Protein AF-A0A174RUC2-F1 (afdb_monomer)

InterPro domains:
  IPR026989 Transposon-encoded protein TnpV [PF14198] (13-119)

Radius of gyration: 24.75 Å; Cα contacts (8 Å, |Δi|>4): 121; chains: 1; bounding box: 69×59×61 Å

Organism: NCBI:txid418240

pLDDT: mean 80.65, std 21.98, range [29.7, 96.44]

Secondary structure (DSSP, 8-state):
--SEEEETTTTEEEEEETTEEEE-----PPP----HHHHHHHHHHHHH-HHHHHHHHHTT-HHHHHHHHHHHHHHHHHHHHHHHHHHTT--HHHHHH-HHHHHHHHHHHHHHHHHHHHHHHTSGGGGS-SSSHHHHHHHHHS-----PPP--------

Sequence (158 aa):
METHIYDEKNGLSYTLHGDYYLPDLVLNEEEPIYGKYGMLRKQFLKEHRLAKYQYLLLTGKLTEHLNQIDQESREQVEMLMEQMAEKQGVTEELKVQNRTKWVRLMNNIKASAEEMVLKLLKSTLFVKLPAIRFHILTSFLVGKLVVLPPFRGAIRRF

Solvent-accessible surface area (backbone atoms only — not comparable to full-atom values): 9421 Å² total; per-residue (Å²): 132,76,61,62,51,72,42,83,92,80,73,45,41,28,40,58,56,90,97,42,76,44,72,65,83,75,74,82,50,57,80,81,76,42,52,74,57,13,51,52,38,52,51,44,26,59,77,76,34,44,70,60,39,51,52,27,54,80,68,27,44,40,38,52,51,27,34,52,51,17,52,56,48,51,54,50,29,52,54,42,30,52,56,47,29,62,77,69,67,66,45,72,67,43,37,73,77,36,49,70,60,39,54,54,52,52,51,52,37,46,52,52,24,50,52,54,51,50,56,37,60,75,39,91,64,68,86,74,62,92,81,61,64,84,61,60,61,60,49,75,77,40,99,56,90,75,80,78,78,83,84,80,79,81,84,77,86,133

Structure (mmCIF, N/CA/C/O backbone):
data_AF-A0A174RUC2-F1
#
_entry.id   AF-A0A174RUC2-F1
#
loop_
_atom_site.group_PDB
_atom_site.id
_atom_site.type_symbol
_atom_site.label_atom_id
_atom_site.label_alt_id
_atom_site.label_comp_id
_atom_site.label_asym_id
_atom_site.label_entity_id
_atom_site.label_seq_id
_atom_site.pdbx_PDB_ins_code
_atom_site.Cartn_x
_atom_site.Cartn_y
_atom_site.Cartn_z
_atom_site.occupancy
_atom_site.B_iso_or_equiv
_atom_site.auth_seq_id
_atom_site.auth_comp_id
_atom_site.auth_asym_id
_atom_site.auth_atom_id
_atom_site.pdbx_PDB_model_num
ATOM 1 N N . MET A 1 1 ? 39.454 -14.469 -23.248 1.00 74.00 1 MET A N 1
ATOM 2 C CA . MET A 1 1 ? 38.354 -13.494 -23.384 1.00 74.00 1 MET A CA 1
ATOM 3 C C . MET A 1 1 ? 38.134 -12.858 -22.030 1.00 74.00 1 MET A C 1
ATOM 5 O O . MET A 1 1 ? 38.308 -13.553 -21.034 1.00 74.00 1 MET A O 1
ATOM 9 N N . GLU A 1 2 ? 37.829 -11.565 -21.999 1.00 80.38 2 GLU A N 1
ATOM 10 C CA . GLU A 1 2 ? 37.418 -10.889 -20.766 1.00 80.38 2 GLU A CA 1
ATOM 11 C C . GLU A 1 2 ? 36.036 -11.405 -20.355 1.00 80.38 2 GLU A C 1
ATOM 13 O O . GLU A 1 2 ? 35.193 -11.679 -21.206 1.00 80.38 2 GLU A O 1
ATOM 18 N N . THR A 1 3 ? 35.815 -11.614 -19.060 1.00 90.25 3 THR A N 1
ATOM 19 C CA . THR A 1 3 ? 34.526 -12.110 -18.554 1.00 90.25 3 THR A CA 1
ATOM 20 C C . THR A 1 3 ? 33.482 -11.001 -18.445 1.00 90.25 3 THR A C 1
ATOM 22 O O . THR A 1 3 ? 32.289 -11.294 -18.459 1.00 90.25 3 THR A O 1
ATOM 25 N N . HIS A 1 4 ? 33.932 -9.745 -18.377 1.00 91.56 4 HIS A N 1
ATOM 26 C CA . HIS A 1 4 ? 33.102 -8.550 -18.312 1.00 91.56 4 HIS A CA 1
ATOM 27 C C . HIS A 1 4 ? 33.648 -7.483 -19.253 1.00 91.56 4 HIS A C 1
ATOM 29 O O . HIS A 1 4 ? 34.857 -7.263 -19.280 1.00 91.56 4 HIS A O 1
ATOM 35 N N . ILE A 1 5 ? 32.758 -6.813 -19.982 1.00 94.56 5 ILE A N 1
ATOM 36 C CA . ILE A 1 5 ? 33.096 -5.693 -20.868 1.00 94.56 5 ILE A CA 1
ATOM 37 C C . ILE A 1 5 ? 32.139 -4.522 -20.624 1.00 94.56 5 ILE A C 1
ATOM 39 O O . ILE A 1 5 ? 30.975 -4.731 -20.292 1.00 94.56 5 ILE A O 1
ATOM 43 N N . TYR A 1 6 ? 32.617 -3.292 -20.810 1.00 93.56 6 TYR A N 1
ATOM 44 C CA . TYR A 1 6 ? 31.803 -2.074 -20.754 1.00 93.56 6 TYR A CA 1
ATOM 45 C C . TYR A 1 6 ? 31.786 -1.401 -22.129 1.00 93.56 6 TYR A C 1
ATOM 47 O O . TYR A 1 6 ? 32.847 -1.171 -22.711 1.00 93.56 6 TYR A O 1
ATOM 55 N N . ASP A 1 7 ? 30.600 -1.095 -22.656 1.00 93.44 7 ASP A N 1
ATOM 56 C CA . ASP A 1 7 ? 30.439 -0.396 -23.935 1.00 93.44 7 ASP A CA 1
ATOM 57 C C . ASP A 1 7 ? 30.108 1.084 -23.699 1.00 93.44 7 ASP A C 1
ATOM 59 O O . ASP A 1 7 ? 28.989 1.456 -23.342 1.00 93.44 7 ASP A O 1
ATOM 63 N N . GLU A 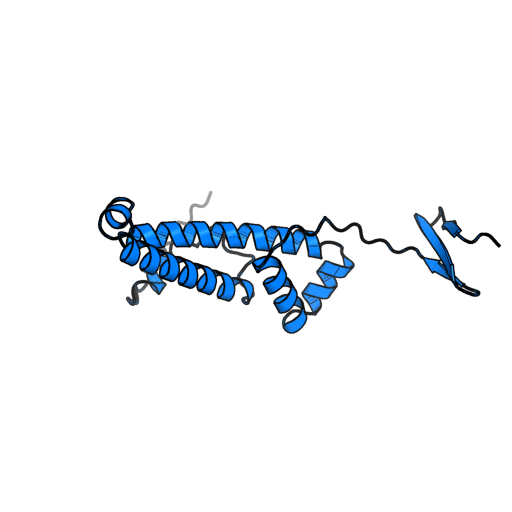1 8 ? 31.084 1.958 -23.950 1.00 93.69 8 GLU A N 1
ATOM 64 C CA . GLU A 1 8 ? 30.927 3.409 -23.807 1.00 93.69 8 GLU A CA 1
ATOM 65 C C . GLU A 1 8 ? 29.851 4.002 -24.733 1.00 93.69 8 GLU A C 1
ATOM 67 O O . GLU A 1 8 ? 29.305 5.064 -24.431 1.00 93.69 8 GLU A O 1
ATOM 72 N N . LYS A 1 9 ? 29.514 3.346 -25.856 1.00 93.69 9 LYS A N 1
ATOM 73 C CA . LYS A 1 9 ? 28.546 3.885 -26.829 1.00 93.69 9 LYS A CA 1
ATOM 74 C C . LYS A 1 9 ? 27.111 3.837 -26.321 1.00 93.69 9 LYS A C 1
ATOM 76 O O . LYS A 1 9 ? 26.308 4.681 -26.712 1.00 93.69 9 LYS A O 1
ATOM 81 N N . ASN A 1 10 ? 26.776 2.841 -25.505 1.00 91.62 10 ASN A N 1
ATOM 82 C CA . ASN A 1 10 ? 25.434 2.664 -24.946 1.00 91.62 10 ASN A CA 1
ATOM 83 C C . ASN A 1 10 ? 25.398 2.736 -23.409 1.00 91.62 10 ASN A C 1
ATOM 85 O O . ASN A 1 10 ? 24.308 2.786 -22.841 1.00 91.62 10 ASN A O 1
ATOM 89 N N . GLY A 1 11 ? 26.560 2.790 -22.750 1.00 90.25 11 GLY A N 1
ATOM 90 C CA . GLY A 1 11 ? 26.689 2.903 -21.300 1.00 90.25 11 GLY A CA 1
ATOM 91 C C . GLY A 1 11 ? 26.350 1.620 -20.540 1.00 90.25 11 GLY A C 1
ATOM 92 O O . GLY A 1 11 ? 26.041 1.693 -19.351 1.00 90.25 11 GLY A O 1
ATOM 93 N N . LEU A 1 12 ? 26.357 0.457 -21.201 1.00 92.44 12 LEU A N 1
ATOM 94 C CA . LEU A 1 12 ? 26.014 -0.828 -20.592 1.00 92.44 12 LEU A CA 1
ATOM 95 C C . LEU A 1 12 ? 27.260 -1.666 -20.302 1.00 92.44 12 LEU A C 1
ATOM 97 O O . LEU A 1 12 ? 28.216 -1.702 -21.078 1.00 92.44 12 LEU A O 1
ATOM 101 N N . SER A 1 13 ? 27.209 -2.380 -19.178 1.00 94.19 13 SER A N 1
ATOM 102 C CA . SER A 1 13 ? 28.134 -3.477 -18.890 1.00 94.19 13 SER A CA 1
ATOM 103 C C . SER A 1 13 ? 27.556 -4.782 -19.425 1.00 94.19 13 SER A C 1
ATOM 105 O O . SER A 1 13 ? 26.337 -4.917 -19.545 1.00 94.19 13 SER A O 1
ATOM 107 N N . TYR A 1 14 ? 28.423 -5.724 -19.770 1.00 95.38 14 TYR A N 1
ATOM 108 C CA . TYR A 1 14 ? 28.036 -7.041 -20.241 1.00 95.38 14 TYR A CA 1
ATOM 109 C C . TYR A 1 14 ? 28.855 -8.123 -19.555 1.00 95.38 14 TYR A C 1
ATOM 111 O O . TYR A 1 14 ? 30.075 -7.997 -19.422 1.00 9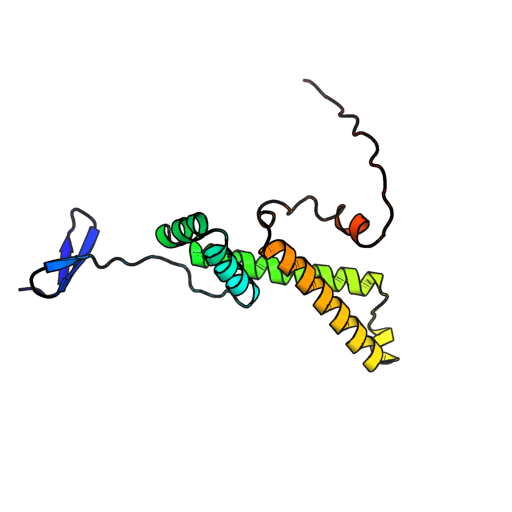5.38 14 TYR A O 1
ATOM 119 N N . THR A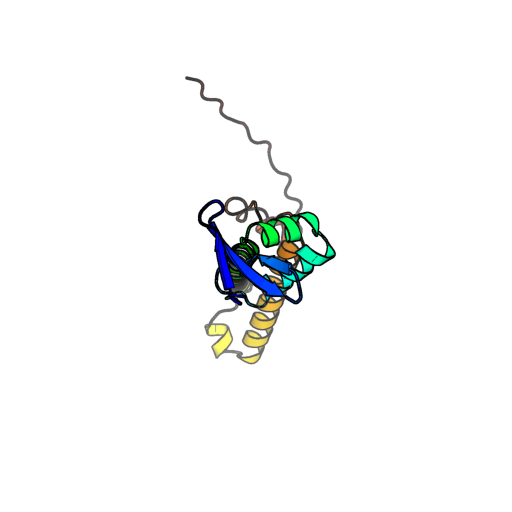 1 15 ? 28.198 -9.237 -19.250 1.00 95.94 15 THR A N 1
ATOM 120 C CA . THR A 1 15 ? 28.816 -10.449 -18.712 1.00 95.94 15 THR A CA 1
ATOM 121 C C . THR A 1 15 ? 28.800 -11.563 -19.757 1.00 95.94 15 THR A C 1
ATOM 123 O O . THR A 1 15 ? 27.794 -11.787 -20.438 1.00 95.94 15 THR A O 1
ATOM 126 N N . LEU A 1 16 ? 29.923 -12.269 -19.905 1.00 95.94 16 LEU A N 1
ATOM 127 C CA . LEU A 1 16 ? 30.036 -13.406 -20.818 1.00 95.94 16 LEU A CA 1
ATOM 128 C C . LEU A 1 16 ? 29.285 -14.628 -20.261 1.00 95.94 16 LEU A C 1
ATOM 130 O O . LEU A 1 16 ? 29.626 -15.157 -19.203 1.00 95.94 16 LEU A O 1
ATOM 134 N N . HIS A 1 17 ? 28.302 -15.116 -21.016 1.00 93.38 17 HIS A N 1
ATOM 135 C CA . HIS A 1 17 ? 27.546 -16.333 -20.735 1.00 93.38 17 HIS A CA 1
ATOM 136 C C . HIS A 1 17 ? 27.634 -17.298 -21.926 1.00 93.38 17 HIS A C 1
ATOM 138 O O . HIS A 1 17 ? 26.948 -17.138 -22.937 1.00 93.38 17 HIS A O 1
ATOM 144 N N . GLY A 1 18 ? 28.480 -18.326 -21.798 1.00 92.94 18 GLY A N 1
ATOM 145 C CA . GLY A 1 18 ? 28.794 -19.234 -22.905 1.00 92.94 18 GLY A CA 1
ATOM 146 C C . GLY A 1 18 ? 29.542 -18.486 -24.007 1.00 92.94 18 GLY A C 1
ATOM 147 O O . GLY A 1 18 ? 30.595 -17.910 -23.746 1.00 92.94 18 GLY A O 1
ATOM 148 N N . ASP A 1 19 ? 28.959 -18.449 -25.203 1.00 94.00 19 ASP A N 1
ATOM 149 C CA . ASP A 1 19 ? 29.556 -17.804 -26.381 1.00 94.00 19 ASP A CA 1
ATOM 150 C C . ASP A 1 19 ? 29.013 -16.381 -26.630 1.00 94.00 19 ASP A C 1
ATOM 152 O O . ASP A 1 19 ? 29.332 -15.758 -27.644 1.00 94.00 19 ASP A O 1
ATOM 156 N N . TYR A 1 20 ? 28.180 -15.856 -25.722 1.00 94.44 20 TYR A N 1
ATOM 157 C CA . TYR A 1 20 ? 27.473 -14.586 -25.897 1.00 94.44 20 TYR A CA 1
ATOM 158 C C . TYR A 1 20 ? 27.646 -13.652 -24.699 1.00 94.44 20 TYR A C 1
ATOM 160 O O . TYR A 1 20 ? 27.629 -14.080 -23.547 1.00 94.44 20 TYR A O 1
ATOM 168 N N . TYR A 1 21 ? 27.742 -12.353 -24.976 1.00 94.81 21 TYR A N 1
ATOM 169 C CA . TYR A 1 21 ? 27.677 -11.305 -23.960 1.00 94.81 21 TYR A CA 1
ATOM 170 C C . TYR A 1 21 ? 26.221 -10.912 -23.701 1.00 94.81 21 TYR A C 1
ATOM 172 O O . TYR A 1 21 ? 25.503 -10.545 -24.634 1.00 94.81 21 TYR A O 1
ATOM 180 N N . LEU A 1 22 ? 25.792 -10.965 -22.440 1.00 93.88 22 LEU A N 1
ATOM 181 C CA . LEU A 1 22 ? 24.481 -10.478 -22.009 1.00 93.88 22 LEU A CA 1
ATOM 182 C C . LEU A 1 22 ? 24.638 -9.149 -21.263 1.00 93.88 22 LEU A C 1
ATOM 184 O O . LEU A 1 22 ? 25.558 -9.038 -20.456 1.00 93.88 22 LEU A O 1
ATOM 188 N N . PRO A 1 23 ? 23.776 -8.149 -21.521 1.00 93.69 23 PRO A N 1
ATOM 189 C CA . PRO A 1 23 ? 23.842 -6.872 -20.826 1.00 93.69 23 PRO A CA 1
ATOM 190 C C . PRO A 1 23 ? 23.451 -7.029 -19.355 1.00 93.69 23 PRO A C 1
ATOM 192 O O . PRO A 1 23 ? 22.439 -7.657 -19.029 1.00 93.69 23 PRO A O 1
ATOM 195 N N . ASP A 1 24 ? 24.212 -6.383 -18.483 1.00 90.50 24 ASP A N 1
ATOM 196 C CA . ASP A 1 24 ? 23.966 -6.309 -17.049 1.00 90.50 24 ASP A CA 1
ATOM 197 C C . ASP A 1 24 ? 22.873 -5.264 -16.782 1.00 90.50 24 ASP A C 1
ATOM 199 O O . ASP A 1 24 ? 23.126 -4.099 -16.468 1.00 90.50 24 ASP A O 1
ATOM 203 N N . LEU A 1 25 ? 21.619 -5.672 -16.978 1.00 85.44 25 LEU A N 1
ATOM 204 C CA . LEU A 1 25 ? 20.459 -4.811 -16.763 1.00 85.44 25 LEU A CA 1
ATOM 205 C C . LEU A 1 25 ? 20.164 -4.688 -15.264 1.00 85.44 25 LEU A C 1
ATOM 207 O O . LEU A 1 25 ? 19.657 -5.621 -14.641 1.00 85.44 25 LEU A O 1
ATOM 211 N N . VAL A 1 26 ? 20.432 -3.511 -14.701 1.00 79.19 26 VAL A N 1
ATOM 212 C CA . VAL A 1 26 ? 20.076 -3.166 -13.320 1.00 79.19 26 VAL A CA 1
ATOM 213 C C . VAL A 1 26 ? 18.954 -2.134 -13.337 1.00 79.19 26 VAL A C 1
ATOM 215 O O . VAL A 1 26 ? 19.064 -1.084 -13.969 1.00 79.19 26 VAL A O 1
ATOM 218 N N . LEU A 1 27 ? 17.857 -2.435 -12.643 1.00 76.88 27 LEU A N 1
ATOM 219 C CA . LEU A 1 27 ? 16.813 -1.452 -12.374 1.00 76.88 27 LEU A CA 1
ATOM 220 C C . LEU A 1 27 ? 17.212 -0.656 -11.132 1.00 76.88 27 LEU A C 1
ATOM 222 O O . LEU A 1 27 ? 17.393 -1.229 -10.060 1.00 76.88 27 LEU A O 1
ATOM 226 N N . ASN A 1 28 ? 17.320 0.664 -11.275 1.00 76.75 28 ASN A N 1
ATOM 227 C CA . ASN A 1 28 ? 17.476 1.573 -10.143 1.00 76.75 28 ASN A CA 1
ATOM 228 C C . ASN A 1 28 ? 16.117 1.724 -9.443 1.00 76.75 28 ASN A C 1
ATOM 230 O O . ASN A 1 28 ? 15.400 2.694 -9.682 1.00 76.75 28 ASN A O 1
ATOM 234 N N . GLU A 1 29 ? 15.731 0.729 -8.645 1.00 80.56 29 GLU A N 1
ATOM 235 C CA . GLU A 1 29 ? 14.551 0.814 -7.783 1.00 80.56 29 GLU A CA 1
ATOM 236 C C . GLU A 1 29 ? 14.928 1.336 -6.393 1.00 80.56 29 GLU A C 1
ATOM 238 O O . GLU A 1 29 ? 16.028 1.097 -5.895 1.00 80.56 29 GLU A O 1
ATOM 243 N N . GLU A 1 30 ? 13.991 2.030 -5.748 1.00 86.50 30 GLU A N 1
ATOM 244 C CA . GLU A 1 30 ? 14.098 2.345 -4.323 1.00 86.50 30 GLU A CA 1
ATOM 245 C C . GLU A 1 30 ? 14.111 1.078 -3.458 1.00 86.50 30 GLU A C 1
ATOM 247 O O . GLU A 1 30 ? 13.660 0.008 -3.875 1.00 86.50 30 GLU A O 1
ATOM 252 N N . GLU A 1 31 ? 14.560 1.208 -2.209 1.00 89.44 31 GLU A N 1
ATOM 253 C CA . GLU A 1 31 ? 14.464 0.112 -1.250 1.00 89.44 31 GLU A CA 1
ATOM 254 C C . GLU A 1 31 ? 12.995 -0.200 -0.894 1.00 89.44 31 GLU A C 1
ATOM 256 O O . GLU A 1 31 ? 12.186 0.706 -0.650 1.00 89.44 31 GLU A O 1
ATOM 261 N N . PRO A 1 32 ? 12.612 -1.488 -0.840 1.00 92.25 32 PRO A N 1
ATOM 262 C CA . PRO A 1 32 ? 11.259 -1.894 -0.491 1.00 92.25 32 PRO A CA 1
ATOM 263 C C . PRO A 1 32 ? 11.025 -1.782 1.020 1.00 92.25 32 PRO A C 1
ATOM 265 O O . PRO A 1 32 ? 11.310 -2.707 1.778 1.00 92.25 32 PRO A O 1
ATOM 268 N N . ILE A 1 33 ? 10.447 -0.659 1.444 1.00 96.06 33 ILE A N 1
ATOM 269 C CA . ILE A 1 33 ? 10.046 -0.380 2.837 1.00 96.06 33 ILE A CA 1
ATOM 270 C C . ILE A 1 33 ? 8.549 -0.624 3.093 1.00 96.06 33 ILE A C 1
ATOM 272 O O . ILE A 1 33 ? 8.096 -0.566 4.236 1.00 96.06 33 ILE A O 1
ATOM 276 N N . TYR A 1 34 ? 7.767 -0.910 2.049 1.00 96.00 34 TYR A N 1
ATOM 277 C CA . TYR A 1 34 ? 6.328 -1.140 2.151 1.00 96.00 34 TYR A CA 1
ATOM 278 C C . TYR A 1 34 ? 5.954 -2.400 2.952 1.00 96.00 34 TYR A C 1
ATOM 280 O O . TYR A 1 34 ? 6.506 -3.482 2.758 1.00 96.00 34 TYR A O 1
ATOM 288 N N . GLY A 1 35 ? 4.939 -2.278 3.813 1.00 96.06 35 GLY A N 1
ATOM 289 C CA . GLY A 1 35 ? 4.397 -3.373 4.614 1.00 96.06 35 GLY A CA 1
ATOM 290 C C . GLY A 1 35 ? 3.149 -4.041 4.022 1.00 96.06 35 GLY A C 1
ATOM 291 O O . GLY A 1 35 ? 3.053 -4.363 2.833 1.00 96.06 35 GLY A O 1
ATOM 292 N N . LYS A 1 36 ? 2.169 -4.299 4.901 1.00 95.44 36 LYS A N 1
ATOM 293 C CA . LYS A 1 36 ? 0.917 -5.021 4.604 1.00 95.44 36 LYS A CA 1
ATOM 294 C C . LYS A 1 36 ? 0.156 -4.419 3.418 1.00 95.44 36 LYS A C 1
ATOM 296 O O . LYS A 1 36 ? -0.301 -5.166 2.552 1.00 95.44 36 LYS A O 1
ATOM 301 N N . TYR A 1 37 ? -0.016 -3.100 3.375 1.00 95.75 37 TYR A N 1
ATOM 302 C CA . TYR A 1 37 ? -0.855 -2.442 2.371 1.00 95.75 37 TYR A CA 1
ATOM 303 C C . TYR A 1 37 ? -0.159 -2.363 1.013 1.00 95.75 37 TYR A C 1
ATOM 305 O O . TYR A 1 37 ? -0.806 -2.589 -0.013 1.00 95.75 37 TYR A O 1
ATOM 313 N N . GLY A 1 38 ? 1.159 -2.157 0.997 1.00 95.81 38 GLY A N 1
ATOM 314 C CA . GLY A 1 38 ? 1.958 -2.261 -0.222 1.00 95.81 38 GLY A CA 1
ATOM 315 C C . GLY A 1 38 ? 1.919 -3.667 -0.817 1.00 95.81 38 GLY A C 1
ATOM 316 O O . GLY A 1 38 ? 1.658 -3.821 -2.010 1.00 95.81 38 GLY A O 1
ATOM 317 N N . MET A 1 39 ? 2.056 -4.716 0.002 1.00 96.44 39 MET A N 1
ATOM 318 C CA . MET A 1 39 ? 1.924 -6.101 -0.476 1.00 96.44 39 MET A CA 1
ATOM 319 C C . MET A 1 39 ? 0.546 -6.376 -1.090 1.00 96.44 39 MET A C 1
ATOM 321 O O . MET A 1 39 ? 0.455 -6.920 -2.194 1.00 96.44 39 MET A O 1
ATOM 325 N N . LEU A 1 40 ? -0.527 -5.940 -0.426 1.00 95.19 40 LEU A N 1
ATOM 326 C CA . LEU A 1 40 ? -1.892 -6.071 -0.942 1.00 95.19 40 LEU A CA 1
ATOM 327 C C . LEU A 1 40 ? -2.077 -5.321 -2.265 1.00 95.19 40 LEU A C 1
ATOM 329 O O . LEU A 1 40 ? -2.704 -5.838 -3.194 1.00 95.19 40 LEU A O 1
ATOM 333 N N . ARG A 1 41 ? -1.507 -4.116 -2.386 1.00 95.19 41 ARG A N 1
ATOM 334 C CA . ARG A 1 41 ? -1.551 -3.352 -3.633 1.00 95.19 41 ARG A CA 1
ATOM 335 C C . ARG A 1 41 ? -0.782 -4.050 -4.746 1.00 95.19 41 ARG A C 1
ATOM 337 O O . ARG A 1 41 ? -1.283 -4.120 -5.866 1.00 95.19 41 ARG A O 1
ATOM 344 N N . LYS A 1 42 ? 0.403 -4.584 -4.451 1.00 95.88 42 LYS A N 1
ATOM 345 C CA . LYS A 1 42 ? 1.223 -5.342 -5.403 1.00 95.88 42 LYS A CA 1
ATOM 346 C C . LYS A 1 42 ? 0.463 -6.553 -5.936 1.00 95.88 42 LYS A C 1
ATOM 348 O O . LYS A 1 42 ? 0.424 -6.749 -7.149 1.00 95.88 42 LYS A O 1
ATOM 353 N N . GLN A 1 43 ? -0.173 -7.322 -5.052 1.00 96.25 43 GLN A N 1
ATOM 354 C CA . GLN A 1 43 ? -0.999 -8.469 -5.434 1.00 96.25 43 GLN A CA 1
ATOM 355 C C . GLN A 1 43 ? -2.163 -8.039 -6.333 1.00 96.25 43 GLN A C 1
ATOM 357 O O . GLN A 1 43 ? -2.320 -8.569 -7.430 1.00 96.25 43 GLN A O 1
ATOM 362 N N . PHE A 1 44 ? -2.907 -7.007 -5.931 1.00 94.94 44 PHE A N 1
ATOM 363 C CA . PHE A 1 44 ? -4.002 -6.471 -6.738 1.00 94.94 44 PHE A CA 1
ATOM 364 C C . PHE A 1 44 ? -3.539 -6.011 -8.129 1.00 94.94 44 PHE A C 1
ATOM 366 O O . PHE A 1 44 ? -4.212 -6.262 -9.130 1.00 94.94 44 PHE A O 1
ATOM 373 N N . LEU A 1 45 ? -2.384 -5.341 -8.214 1.00 95.31 45 LEU A N 1
ATOM 374 C CA . LEU A 1 45 ? -1.819 -4.905 -9.488 1.00 95.31 45 LEU A CA 1
ATOM 375 C C . LEU A 1 45 ? -1.484 -6.098 -10.393 1.00 95.31 45 LEU A C 1
ATOM 377 O O . LEU A 1 45 ? -1.788 -6.041 -11.580 1.00 95.31 45 LEU A O 1
ATOM 381 N N . LYS A 1 46 ? -0.925 -7.181 -9.845 1.00 95.38 46 LYS A N 1
ATOM 382 C CA . LYS A 1 46 ? -0.630 -8.405 -10.606 1.00 95.38 46 LYS A CA 1
ATOM 383 C C . LYS A 1 46 ? -1.892 -9.104 -11.109 1.00 95.38 46 LYS A C 1
ATOM 385 O O . LYS A 1 46 ? -1.952 -9.464 -12.278 1.00 95.38 46 LYS A O 1
ATOM 390 N N . GLU A 1 47 ? -2.885 -9.277 -10.242 1.00 95.69 47 GLU A N 1
ATOM 391 C CA . GLU A 1 47 ? -4.086 -10.070 -10.540 1.00 95.69 47 GLU A CA 1
ATOM 392 C C . GLU A 1 47 ? -5.091 -9.318 -11.418 1.00 95.69 47 GLU A C 1
ATOM 394 O O . GLU A 1 47 ? -5.732 -9.911 -12.282 1.00 95.69 47 GLU A O 1
ATOM 399 N N . HIS A 1 48 ? -5.231 -8.005 -11.221 1.00 94.06 48 HIS A N 1
ATOM 400 C CA . HIS A 1 48 ? -6.324 -7.236 -11.823 1.00 94.06 48 HIS A CA 1
ATOM 401 C C . HIS A 1 48 ? -5.869 -6.084 -12.721 1.00 94.06 48 HIS A C 1
ATOM 403 O O . HIS A 1 48 ? -6.679 -5.543 -13.476 1.00 94.06 48 HIS A O 1
ATOM 409 N N . ARG A 1 49 ? -4.603 -5.651 -12.641 1.00 92.81 49 ARG A N 1
ATOM 410 C CA . ARG A 1 49 ? -4.081 -4.482 -13.376 1.00 92.81 49 ARG A CA 1
ATOM 411 C C . ARG A 1 49 ? -2.691 -4.747 -13.963 1.00 92.81 49 ARG A C 1
ATOM 413 O O . ARG A 1 49 ? -1.809 -3.891 -13.871 1.00 92.81 49 ARG A O 1
ATOM 420 N N . LEU A 1 50 ? -2.519 -5.910 -14.598 1.00 95.56 50 LEU A N 1
ATOM 421 C CA . LEU A 1 50 ? -1.222 -6.411 -15.065 1.00 95.56 50 LEU A CA 1
ATOM 422 C C . LEU A 1 50 ? -0.451 -5.403 -15.932 1.00 95.56 50 LEU A C 1
ATOM 424 O O . LEU A 1 50 ? 0.738 -5.201 -15.711 1.00 95.56 50 LEU A O 1
ATOM 428 N N . ALA A 1 51 ? -1.127 -4.697 -16.844 1.00 95.75 51 ALA A N 1
ATOM 429 C CA . ALA A 1 51 ? -0.487 -3.674 -17.676 1.00 95.75 51 ALA A CA 1
ATOM 430 C C . ALA A 1 51 ? 0.143 -2.539 -16.843 1.00 95.75 51 ALA A C 1
ATOM 432 O O . ALA A 1 51 ? 1.260 -2.104 -17.114 1.00 95.75 51 ALA A O 1
ATOM 433 N N . LYS A 1 52 ? -0.536 -2.088 -15.778 1.00 95.00 52 LYS A N 1
ATOM 434 C CA . LYS A 1 52 ? 0.005 -1.069 -14.865 1.00 95.00 52 LYS A CA 1
ATOM 435 C C . LYS A 1 52 ? 1.161 -1.623 -14.032 1.00 95.00 52 LYS A C 1
ATOM 437 O O . LYS A 1 52 ? 2.128 -0.905 -13.805 1.00 95.00 52 LYS A O 1
ATOM 442 N N . TYR A 1 53 ? 1.063 -2.877 -13.587 1.00 96.06 53 TYR A N 1
ATOM 443 C CA . TYR A 1 53 ? 2.154 -3.555 -12.884 1.00 96.06 53 TYR A CA 1
ATOM 444 C C . TYR A 1 53 ? 3.420 -3.616 -13.748 1.00 96.06 53 TYR A C 1
ATOM 446 O O . TYR A 1 53 ? 4.481 -3.192 -13.303 1.00 96.06 53 TYR A O 1
ATOM 454 N N . GLN A 1 54 ? 3.291 -4.085 -14.993 1.00 95.81 54 GLN A N 1
ATOM 455 C CA . GLN A 1 54 ? 4.403 -4.195 -15.939 1.00 95.81 54 GLN A CA 1
ATOM 456 C C . GLN A 1 54 ? 5.014 -2.832 -16.256 1.00 95.81 54 GLN A C 1
ATOM 458 O O . GLN A 1 54 ? 6.229 -2.698 -16.225 1.00 95.81 54 GLN A O 1
ATOM 463 N N . TYR A 1 55 ? 4.186 -1.811 -16.487 1.00 95.50 55 TYR A N 1
ATOM 464 C CA . TYR A 1 55 ? 4.670 -0.449 -16.694 1.00 95.50 55 TYR A CA 1
ATOM 465 C C . TYR A 1 55 ? 5.512 0.051 -15.511 1.00 95.50 55 TYR A C 1
ATOM 467 O O . TYR A 1 55 ? 6.614 0.555 -15.708 1.00 95.50 55 TYR A O 1
ATOM 475 N N . LEU A 1 56 ? 5.024 -0.109 -14.276 1.00 94.75 56 LEU A N 1
ATOM 476 C CA . LEU A 1 56 ? 5.752 0.331 -13.082 1.00 94.75 56 LEU A CA 1
ATOM 477 C C . LEU A 1 56 ? 7.057 -0.448 -12.879 1.00 94.75 56 LEU A C 1
ATOM 479 O O . LEU A 1 56 ? 8.060 0.149 -12.508 1.00 94.75 56 LEU A O 1
ATOM 483 N N . LEU A 1 57 ? 7.044 -1.755 -13.148 1.00 93.06 57 LEU A N 1
ATOM 484 C CA . LEU A 1 57 ? 8.224 -2.613 -13.048 1.00 93.06 57 LEU A CA 1
ATOM 485 C C . LEU A 1 57 ? 9.293 -2.215 -14.076 1.00 93.06 57 LEU A C 1
ATOM 487 O O . LEU A 1 57 ? 10.441 -1.991 -13.723 1.00 93.06 57 LEU A O 1
ATOM 491 N N . LEU A 1 58 ? 8.906 -2.064 -15.344 1.00 91.25 58 LEU A N 1
ATOM 492 C CA . LEU A 1 58 ? 9.834 -1.715 -16.426 1.00 91.25 58 LEU A CA 1
ATOM 493 C C . LEU A 1 58 ? 10.386 -0.291 -16.306 1.00 91.25 58 LEU A C 1
ATOM 495 O O . LEU A 1 58 ? 11.446 0.001 -16.843 1.00 91.25 58 LEU A O 1
ATOM 499 N N . THR A 1 59 ? 9.670 0.597 -15.613 1.00 91.44 59 THR A N 1
ATOM 500 C CA . THR A 1 59 ? 10.129 1.968 -15.346 1.00 91.44 59 THR A CA 1
ATOM 501 C C . THR A 1 59 ? 10.904 2.104 -14.035 1.00 91.44 59 THR A C 1
ATOM 503 O O . THR A 1 59 ? 11.313 3.215 -13.713 1.00 91.44 59 THR A O 1
ATOM 506 N N . GLY A 1 60 ? 11.086 1.020 -13.268 1.00 91.44 60 GLY A N 1
ATOM 507 C CA . GLY A 1 60 ? 11.747 1.045 -11.955 1.00 91.44 60 GLY A CA 1
ATOM 508 C C . GLY A 1 60 ? 10.966 1.787 -10.858 1.00 91.44 60 GLY A C 1
ATOM 509 O O . GLY A 1 60 ? 11.489 2.037 -9.779 1.00 91.44 60 GLY A O 1
ATOM 510 N N . LYS A 1 61 ? 9.697 2.141 -11.105 1.00 94.06 61 LYS A N 1
ATOM 511 C CA . LYS A 1 61 ? 8.845 2.935 -10.193 1.00 94.06 61 LYS A CA 1
ATOM 512 C C . LYS A 1 61 ? 7.908 2.092 -9.337 1.00 94.06 61 LYS A C 1
ATOM 514 O O . LYS A 1 61 ? 7.050 2.621 -8.628 1.00 94.06 61 LYS A O 1
ATOM 519 N N . LEU A 1 62 ? 7.989 0.767 -9.446 1.00 94.88 62 LEU A N 1
ATOM 520 C CA . LEU A 1 62 ? 7.102 -0.123 -8.707 1.00 94.88 62 LEU A CA 1
ATOM 521 C C . LEU A 1 62 ? 7.313 0.022 -7.203 1.00 94.88 62 LEU A C 1
ATOM 523 O O . LEU A 1 62 ? 6.333 0.154 -6.474 1.00 94.88 62 LEU A O 1
ATOM 527 N N . THR A 1 63 ? 8.562 0.007 -6.748 1.00 95.69 63 THR A N 1
ATOM 528 C CA . THR A 1 63 ? 8.864 0.032 -5.317 1.00 95.69 63 THR A CA 1
ATOM 529 C C . THR A 1 63 ? 8.499 1.373 -4.676 1.00 95.69 63 THR A C 1
ATOM 531 O O . THR A 1 63 ? 7.748 1.365 -3.701 1.00 95.69 63 THR A O 1
ATOM 534 N N . GLU A 1 64 ? 8.861 2.498 -5.301 1.00 95.38 64 GLU A N 1
ATOM 535 C CA . GLU A 1 64 ? 8.413 3.853 -4.921 1.00 95.38 64 GLU A CA 1
ATOM 536 C C . GLU A 1 64 ? 6.880 3.922 -4.786 1.00 95.38 64 GLU A C 1
ATOM 538 O O . GLU A 1 64 ? 6.338 4.326 -3.754 1.00 95.38 64 GLU A O 1
ATOM 543 N N . HIS A 1 65 ? 6.152 3.428 -5.798 1.00 93.94 65 HIS A N 1
ATOM 544 C CA . HIS A 1 65 ? 4.692 3.409 -5.768 1.00 93.94 65 HIS A CA 1
ATOM 545 C C . HIS A 1 65 ? 4.151 2.617 -4.574 1.00 93.94 65 HIS A C 1
ATOM 547 O O . HIS A 1 65 ? 3.218 3.059 -3.911 1.00 93.94 65 HIS A O 1
ATOM 553 N N . LEU A 1 66 ? 4.692 1.431 -4.30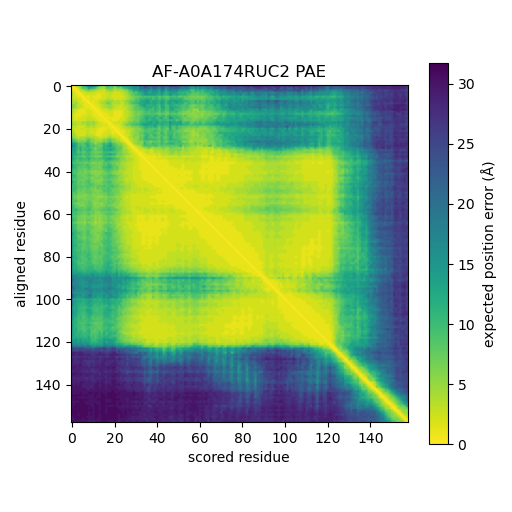2 1.00 95.94 66 LEU A N 1
ATOM 554 C CA . LEU A 1 66 ? 4.212 0.590 -3.207 1.00 95.94 66 LEU A CA 1
ATOM 555 C C . LEU A 1 66 ? 4.542 1.189 -1.833 1.00 95.94 66 LEU A C 1
ATOM 557 O O . LEU A 1 66 ? 3.692 1.106 -0.945 1.00 95.94 66 LEU A O 1
ATOM 561 N N . ASN A 1 67 ? 5.710 1.821 -1.684 1.00 96.06 67 ASN A N 1
ATOM 562 C CA . ASN A 1 67 ? 6.115 2.562 -0.485 1.00 96.06 67 ASN A CA 1
ATOM 563 C C . ASN A 1 67 ? 5.117 3.685 -0.178 1.00 96.06 67 ASN A C 1
ATOM 565 O O . ASN A 1 67 ? 4.570 3.749 0.925 1.00 96.06 67 ASN A O 1
ATOM 569 N N . GLN A 1 68 ? 4.804 4.508 -1.182 1.00 94.31 68 GLN A N 1
ATOM 570 C CA . GLN A 1 68 ? 3.840 5.598 -1.051 1.00 94.31 68 GLN A CA 1
ATOM 571 C C . GLN A 1 68 ? 2.444 5.088 -0.669 1.00 94.31 68 GLN A C 1
ATOM 573 O O . GLN A 1 68 ? 1.831 5.581 0.276 1.00 94.31 68 GLN A O 1
ATOM 578 N N . ILE A 1 69 ? 1.938 4.073 -1.378 1.00 93.25 69 ILE A N 1
ATOM 579 C CA . ILE A 1 69 ? 0.605 3.511 -1.118 1.00 93.25 69 ILE A CA 1
ATOM 580 C C . ILE A 1 69 ? 0.509 2.942 0.303 1.00 93.25 69 ILE A C 1
ATOM 582 O O . ILE A 1 69 ? -0.535 3.079 0.948 1.00 93.25 69 ILE A O 1
ATOM 586 N N . ASP A 1 70 ? 1.561 2.276 0.782 1.00 95.62 70 ASP A N 1
ATOM 587 C CA . ASP A 1 70 ? 1.585 1.713 2.130 1.00 95.62 70 ASP A CA 1
ATOM 588 C C . ASP A 1 70 ? 1.543 2.811 3.193 1.00 95.62 70 ASP A C 1
ATOM 590 O O . ASP A 1 70 ? 0.697 2.748 4.088 1.00 95.62 70 ASP A O 1
ATOM 594 N N . GLN A 1 71 ? 2.367 3.852 3.037 1.00 94.88 71 GLN A N 1
ATOM 595 C CA . GLN A 1 71 ? 2.375 5.015 3.923 1.00 94.88 71 GLN A CA 1
ATOM 596 C C . GLN A 1 71 ? 0.999 5.684 3.990 1.00 94.88 71 GLN A C 1
ATOM 598 O O . GLN A 1 71 ? 0.413 5.772 5.069 1.00 94.88 71 GLN A O 1
ATOM 603 N N . GLU A 1 72 ? 0.442 6.059 2.837 1.00 92.00 72 GLU A N 1
ATOM 604 C CA . GLU A 1 72 ? -0.866 6.717 2.754 1.00 92.00 72 GLU A CA 1
ATOM 605 C C . GLU A 1 72 ? -1.980 5.842 3.350 1.00 92.00 72 GLU A C 1
ATOM 607 O O . GLU A 1 72 ? -2.923 6.341 3.961 1.00 92.00 72 GLU A O 1
ATOM 612 N N . SER A 1 73 ? -1.889 4.519 3.199 1.00 91.75 73 SER A N 1
ATOM 613 C CA . SER A 1 73 ? -2.876 3.594 3.765 1.00 91.75 73 SER A CA 1
ATOM 614 C C . SER A 1 73 ? -2.807 3.532 5.288 1.00 91.75 73 SER A C 1
ATOM 616 O O . SER A 1 73 ? -3.856 3.477 5.930 1.00 91.75 73 SER A O 1
ATOM 618 N N . ARG A 1 74 ? -1.604 3.551 5.876 1.00 94.75 74 ARG A N 1
ATOM 619 C CA . ARG A 1 74 ? -1.428 3.569 7.338 1.00 94.75 74 ARG A CA 1
ATOM 620 C C . ARG A 1 74 ? -2.001 4.844 7.941 1.00 94.75 74 ARG A C 1
ATOM 622 O O . ARG A 1 74 ? -2.846 4.750 8.826 1.00 94.75 74 ARG A O 1
ATOM 629 N N . GLU A 1 75 ? -1.642 5.994 7.379 1.00 93.12 75 GLU A N 1
ATOM 630 C CA . GLU A 1 75 ? -2.160 7.301 7.805 1.00 93.12 75 GLU A CA 1
ATOM 631 C C . GLU A 1 75 ? -3.689 7.356 7.706 1.00 93.12 75 GLU A C 1
ATOM 633 O O . GLU A 1 75 ? -4.377 7.839 8.603 1.00 93.12 75 GLU A O 1
ATOM 638 N N . GLN A 1 76 ? -4.263 6.805 6.633 1.00 89.44 76 GLN A N 1
ATOM 639 C CA . GLN A 1 76 ? -5.715 6.742 6.484 1.00 89.44 76 GLN A CA 1
ATOM 640 C C . GLN A 1 76 ? -6.388 5.848 7.522 1.00 89.44 76 GLN A C 1
ATOM 642 O O . GLN A 1 76 ? -7.485 6.185 7.967 1.00 89.44 76 GLN A O 1
ATOM 647 N N . VAL A 1 77 ? -5.782 4.716 7.886 1.00 92.06 77 VAL A N 1
ATOM 648 C CA . VAL A 1 77 ? -6.316 3.861 8.952 1.00 92.06 77 VAL A CA 1
ATOM 649 C C . VAL A 1 77 ? -6.260 4.586 10.290 1.00 92.06 77 VAL A C 1
ATOM 651 O O . VAL A 1 77 ? -7.265 4.583 10.994 1.00 92.06 77 VAL A O 1
ATOM 654 N N . GLU A 1 78 ? -5.150 5.244 10.615 1.00 93.12 78 GLU A N 1
ATOM 655 C CA . GLU A 1 78 ? -4.994 6.013 11.856 1.00 93.12 78 GLU A CA 1
ATOM 656 C C . GLU A 1 78 ? -6.044 7.127 11.959 1.00 93.12 78 GLU A C 1
ATOM 658 O O . GLU A 1 78 ? -6.821 7.148 12.915 1.00 93.12 78 GLU A O 1
ATOM 663 N N . MET A 1 79 ? -6.185 7.952 10.917 1.00 91.31 79 MET A N 1
ATOM 664 C CA . MET A 1 79 ? -7.211 9.002 10.874 1.00 91.31 79 MET A CA 1
ATOM 665 C C . MET A 1 79 ? -8.636 8.447 11.010 1.00 91.31 79 MET A C 1
ATOM 667 O O . MET A 1 79 ? -9.476 9.028 11.697 1.00 91.31 79 MET A O 1
ATOM 671 N N . LEU A 1 80 ? -8.948 7.327 10.346 1.00 89.94 80 LEU A N 1
ATOM 672 C CA . LEU A 1 80 ? -10.265 6.693 10.464 1.00 89.94 80 LEU A CA 1
ATOM 673 C C . LEU A 1 80 ? -10.502 6.161 11.878 1.00 89.94 80 LEU A C 1
ATOM 675 O O . LEU A 1 80 ? -11.608 6.301 12.401 1.00 89.94 80 LEU A O 1
ATOM 679 N N . MET A 1 81 ? -9.484 5.569 12.502 1.00 93.25 81 MET A N 1
ATOM 680 C CA . MET A 1 81 ? -9.577 5.063 13.866 1.00 93.25 81 MET A CA 1
ATOM 681 C C . MET A 1 81 ? -9.862 6.189 14.859 1.00 93.25 81 MET A C 1
ATOM 683 O O . MET A 1 81 ? -10.774 6.041 15.671 1.00 93.25 81 MET A O 1
ATOM 687 N N . GLU A 1 82 ? -9.159 7.318 14.759 1.00 90.81 82 GLU A N 1
ATOM 688 C CA . GLU A 1 82 ? -9.393 8.503 15.597 1.00 90.81 82 GLU A CA 1
ATOM 689 C C . GLU A 1 82 ? -10.826 9.026 15.447 1.00 90.81 82 GLU A C 1
ATOM 691 O O . GLU A 1 82 ? -11.560 9.144 16.430 1.00 90.81 82 GLU A O 1
ATOM 696 N N . GLN A 1 83 ? -11.278 9.235 14.207 1.00 87.69 83 GLN A N 1
ATOM 697 C CA . GLN A 1 83 ? -12.629 9.732 13.921 1.00 87.69 83 GLN A CA 1
ATOM 698 C C . GLN A 1 83 ? -13.730 8.787 14.417 1.00 87.69 83 GLN A C 1
ATOM 700 O O . GLN A 1 83 ? -14.796 9.222 14.858 1.00 87.69 83 GLN A O 1
ATOM 705 N N . MET A 1 84 ? -13.519 7.477 14.300 1.00 90.25 84 MET A N 1
ATOM 706 C CA . MET A 1 84 ? -14.485 6.481 14.756 1.00 90.25 84 MET A CA 1
ATOM 707 C C . MET A 1 84 ? -14.481 6.341 16.279 1.00 90.25 84 MET A C 1
ATOM 709 O O . MET A 1 84 ? -15.554 6.156 16.854 1.00 90.25 84 MET A O 1
ATOM 713 N N . ALA A 1 85 ? -13.320 6.454 16.927 1.00 91.50 85 ALA A N 1
ATOM 714 C CA . ALA A 1 85 ? -13.202 6.450 18.382 1.00 91.50 85 ALA A CA 1
ATOM 715 C C . ALA A 1 85 ? -13.923 7.652 19.001 1.00 91.50 85 ALA A C 1
ATOM 717 O O . ALA A 1 85 ? -14.730 7.462 19.913 1.00 91.50 85 ALA A O 1
ATOM 718 N N . GLU A 1 86 ? -13.726 8.850 18.443 1.00 90.25 86 GLU A N 1
ATOM 719 C CA . GLU A 1 86 ? -14.428 10.068 18.860 1.00 90.25 86 GLU A CA 1
ATOM 720 C C . GLU A 1 86 ? -15.950 9.903 18.724 1.00 90.25 86 GLU A C 1
ATOM 722 O O . GLU A 1 86 ? -16.692 10.067 19.693 1.00 90.25 86 GLU A O 1
ATOM 727 N N . LYS A 1 87 ? -16.427 9.471 17.548 1.00 90.06 87 LYS A N 1
ATOM 728 C CA . LYS A 1 87 ? -17.865 9.267 17.290 1.00 90.06 87 LYS A CA 1
ATOM 729 C C . LYS A 1 87 ? -18.511 8.211 18.184 1.00 90.06 87 LYS A C 1
ATOM 731 O O . LYS A 1 87 ? -19.701 8.311 18.471 1.00 90.06 87 LYS A O 1
ATOM 736 N N . GLN A 1 88 ? -17.768 7.179 18.578 1.00 89.94 88 GLN A N 1
ATOM 737 C CA . GLN A 1 88 ? -18.269 6.098 19.432 1.00 89.94 88 GLN A CA 1
ATOM 738 C C . GLN A 1 88 ? -18.071 6.374 20.931 1.00 89.94 88 GLN A C 1
ATOM 740 O O . GLN A 1 88 ? -18.446 5.532 21.749 1.00 89.94 88 GLN A O 1
ATOM 745 N N . GLY A 1 89 ? -17.497 7.525 21.306 1.00 89.62 89 GLY A N 1
ATOM 746 C CA . GLY A 1 89 ? -17.212 7.865 22.701 1.00 89.62 89 GLY A CA 1
ATOM 747 C C . GLY A 1 89 ? -16.195 6.922 23.351 1.00 89.62 89 GLY A C 1
ATOM 748 O O . GLY A 1 89 ? -16.291 6.624 24.542 1.00 89.62 89 GLY A O 1
ATOM 749 N N . VAL A 1 90 ? -15.247 6.395 22.571 1.00 90.06 90 VAL A N 1
ATOM 750 C CA . VAL A 1 90 ? -14.164 5.540 23.072 1.00 90.06 90 VAL A CA 1
ATOM 751 C C . VAL A 1 90 ? -13.069 6.439 23.630 1.00 90.06 90 VAL A C 1
ATOM 753 O O . VAL A 1 90 ? -12.136 6.810 22.926 1.00 90.06 90 VAL A O 1
ATOM 756 N N . THR A 1 91 ? -13.207 6.811 24.900 1.00 90.25 91 THR A N 1
ATOM 757 C CA . THR A 1 91 ? -12.289 7.733 25.579 1.00 90.25 91 THR A CA 1
ATOM 758 C C . THR A 1 91 ? -11.355 7.017 26.559 1.00 90.25 91 THR A C 1
ATOM 760 O O . THR A 1 91 ? -11.516 5.826 26.858 1.00 90.25 91 THR A O 1
ATOM 763 N N . GLU A 1 92 ? -10.366 7.737 27.089 1.00 88.19 92 GLU A N 1
ATOM 764 C CA . GLU A 1 92 ? -9.486 7.215 28.140 1.00 88.19 92 GLU A CA 1
ATOM 765 C C . GLU A 1 92 ? -10.248 6.989 29.461 1.00 88.19 92 GLU A C 1
ATOM 767 O O . GLU A 1 92 ? -9.944 6.046 30.190 1.00 88.19 92 GLU A O 1
ATOM 772 N N . GLU A 1 93 ? -11.321 7.736 29.743 1.00 89.12 93 GLU A N 1
ATOM 773 C CA . GLU A 1 93 ? -12.183 7.473 30.907 1.00 89.12 93 GLU A CA 1
ATOM 774 C C . GLU A 1 93 ? -12.861 6.102 30.793 1.00 89.12 93 GLU A C 1
ATOM 776 O O . GLU A 1 93 ? -12.898 5.341 31.764 1.00 89.12 93 GLU A O 1
ATOM 781 N N . LEU A 1 94 ? -13.334 5.733 29.594 1.00 89.00 94 LEU A N 1
ATOM 782 C CA . LEU A 1 94 ? -13.901 4.405 29.343 1.00 89.00 94 LEU A CA 1
ATOM 783 C C . LEU A 1 94 ? -12.864 3.296 29.566 1.00 89.00 94 LEU A C 1
ATOM 785 O O . LEU A 1 94 ? -13.207 2.214 30.044 1.00 89.00 94 LEU A O 1
ATOM 789 N N . LYS A 1 95 ? -11.597 3.556 29.241 1.00 91.31 95 LYS A N 1
ATOM 790 C CA . LYS A 1 95 ? -10.486 2.615 29.437 1.00 91.31 95 LYS A CA 1
ATOM 791 C C . LYS A 1 95 ? -10.211 2.349 30.914 1.00 91.31 95 LYS A C 1
ATOM 793 O O . LYS A 1 95 ? -9.960 1.198 31.274 1.00 91.31 95 LYS A O 1
ATOM 798 N N . VAL A 1 96 ? -10.295 3.386 31.753 1.00 92.31 96 VAL A N 1
ATOM 799 C CA . VAL A 1 96 ? -10.145 3.279 33.214 1.00 92.31 96 VAL A CA 1
ATOM 800 C C . VAL A 1 96 ? -11.347 2.559 33.828 1.00 92.31 96 VAL A C 1
ATOM 802 O O . VAL A 1 96 ? -11.168 1.648 34.631 1.00 92.31 96 VAL A O 1
ATOM 805 N N . GLN A 1 97 ? -12.567 2.920 33.422 1.00 93.25 97 GLN A N 1
ATOM 806 C CA . GLN A 1 97 ? -13.796 2.332 33.968 1.00 93.25 97 GLN A CA 1
ATOM 807 C C . GLN A 1 97 ? -14.005 0.875 33.539 1.00 93.25 97 GLN A C 1
ATOM 809 O O . GLN A 1 97 ? -14.444 0.044 34.332 1.00 93.25 97 GLN A O 1
ATOM 814 N N . ASN A 1 98 ? -13.741 0.554 32.270 1.00 93.62 98 ASN A N 1
ATOM 815 C CA . ASN A 1 98 ? -13.966 -0.775 31.715 1.00 93.62 98 ASN A CA 1
ATOM 816 C C . ASN A 1 98 ? -12.990 -1.084 30.571 1.00 93.62 98 ASN A C 1
ATOM 818 O O . ASN A 1 98 ? -13.316 -1.002 29.381 1.00 93.62 98 ASN A O 1
ATOM 822 N N . ARG A 1 99 ? -11.792 -1.528 30.958 1.00 92.81 99 ARG A N 1
ATOM 823 C CA . ARG A 1 99 ? -10.708 -1.899 30.041 1.00 92.81 99 ARG A CA 1
ATOM 824 C C . ARG A 1 99 ? -11.140 -2.909 28.975 1.00 92.81 99 ARG A C 1
ATOM 826 O O . ARG A 1 99 ? -10.791 -2.750 27.809 1.00 92.81 99 ARG A O 1
ATOM 833 N N . THR A 1 100 ? -11.922 -3.925 29.340 1.00 95.00 100 THR A N 1
ATOM 834 C CA . THR A 1 100 ? -12.365 -4.971 28.403 1.00 95.00 100 THR A CA 1
ATOM 835 C C . THR A 1 100 ? -13.290 -4.410 27.326 1.00 95.00 100 THR A C 1
ATOM 837 O O . THR A 1 100 ? -13.128 -4.719 26.143 1.00 95.00 100 THR A O 1
ATOM 840 N N . LYS A 1 101 ? -14.240 -3.548 27.712 1.00 93.94 101 LYS A N 1
ATOM 841 C CA . LYS A 1 101 ? -15.134 -2.871 26.764 1.00 93.94 101 LYS A CA 1
ATOM 842 C C . LYS A 1 101 ? -14.351 -1.944 25.836 1.00 93.94 101 LYS A C 1
ATOM 844 O O . LYS A 1 101 ? -14.591 -1.974 24.632 1.00 93.94 101 LYS A O 1
ATOM 849 N N . TRP A 1 102 ? -13.397 -1.186 26.374 1.00 95.50 102 TRP A N 1
ATOM 850 C CA . TRP A 1 102 ? -12.534 -0.308 25.583 1.00 95.50 102 TRP A CA 1
ATOM 851 C C . TRP A 1 102 ? -11.732 -1.085 24.530 1.00 95.50 102 TRP A C 1
ATOM 853 O O . TRP A 1 102 ? -11.800 -0.755 23.348 1.00 95.50 102 TRP A O 1
ATOM 863 N N . VAL A 1 103 ? -11.063 -2.181 24.922 1.00 94.00 103 VAL A N 1
ATOM 864 C CA . VAL A 1 103 ? -10.293 -3.028 23.988 1.00 94.00 103 VAL A CA 1
ATOM 865 C C . VAL A 1 103 ? -11.192 -3.590 22.887 1.00 94.00 103 VAL A C 1
ATOM 867 O O . VAL A 1 103 ? -10.825 -3.563 21.713 1.00 94.00 103 VAL A O 1
ATOM 870 N N . ARG A 1 104 ? -12.395 -4.066 23.237 1.00 95.06 104 ARG A N 1
ATOM 871 C CA . ARG A 1 104 ? -13.351 -4.596 22.255 1.00 95.06 104 ARG A CA 1
ATOM 872 C C . ARG A 1 104 ? -13.774 -3.536 21.236 1.00 95.06 104 ARG A C 1
ATOM 874 O O . ARG A 1 104 ? -13.814 -3.832 20.045 1.00 95.06 104 ARG A O 1
ATOM 881 N N . LEU A 1 105 ? -14.088 -2.323 21.689 1.00 94.38 105 LEU A N 1
ATOM 882 C CA . LEU A 1 105 ? -14.484 -1.231 20.798 1.00 94.38 105 LEU A CA 1
ATOM 883 C C . LEU A 1 105 ? -13.325 -0.800 19.899 1.00 94.38 105 LEU A C 1
ATOM 885 O O . LEU A 1 105 ? -13.513 -0.689 18.690 1.00 94.38 105 LEU A O 1
ATOM 889 N N . MET A 1 106 ? -12.122 -0.653 20.454 1.00 94.38 106 MET A N 1
ATOM 890 C CA . MET A 1 106 ? -10.952 -0.245 19.679 1.00 94.38 106 MET A CA 1
ATOM 891 C C . MET A 1 106 ? -10.564 -1.285 18.618 1.00 94.38 106 MET A C 1
ATOM 893 O O . MET A 1 106 ? -10.239 -0.928 17.488 1.00 94.38 106 MET A O 1
ATOM 897 N N . ASN A 1 107 ? -10.686 -2.579 18.932 1.00 95.94 107 ASN A N 1
ATOM 898 C CA . ASN A 1 107 ? -10.478 -3.652 17.956 1.00 95.94 107 ASN A CA 1
ATOM 899 C C . ASN A 1 107 ? -11.506 -3.606 16.818 1.00 95.94 107 ASN A C 1
ATOM 901 O O . ASN A 1 107 ? -11.137 -3.766 15.656 1.00 95.94 107 ASN A O 1
ATOM 905 N N . ASN A 1 108 ? -12.780 -3.354 17.133 1.00 95.75 108 ASN A N 1
ATOM 906 C CA . ASN A 1 108 ? -13.826 -3.210 16.119 1.00 95.75 108 ASN A CA 1
ATOM 907 C C . ASN A 1 108 ? -13.592 -1.982 15.228 1.00 95.75 108 ASN A C 1
ATOM 909 O O . ASN A 1 108 ? -13.744 -2.069 14.010 1.00 95.75 108 ASN A O 1
ATOM 913 N N . ILE A 1 109 ? -13.196 -0.853 15.823 1.00 94.19 109 ILE A N 1
ATOM 914 C CA . ILE A 1 109 ? -12.852 0.377 15.100 1.00 94.19 109 ILE A CA 1
ATOM 915 C C . ILE A 1 109 ? -11.685 0.123 14.148 1.00 94.19 109 ILE A C 1
ATOM 917 O O . ILE A 1 109 ? -11.797 0.414 12.958 1.00 94.19 109 ILE A O 1
ATOM 921 N N . LYS A 1 110 ? -10.604 -0.489 14.646 1.00 95.44 110 LYS A N 1
ATOM 922 C CA . LYS A 1 110 ? -9.451 -0.860 13.824 1.00 95.44 110 LYS A CA 1
ATOM 923 C C . LYS A 1 110 ? -9.867 -1.760 12.661 1.00 95.44 110 LYS A C 1
ATOM 925 O O . LYS A 1 110 ? -9.541 -1.453 11.520 1.00 95.44 110 LYS A O 1
ATOM 930 N N . ALA A 1 111 ? -10.622 -2.827 12.924 1.00 95.56 111 ALA A N 1
ATOM 931 C CA . ALA A 1 111 ? -11.078 -3.744 11.881 1.00 95.56 111 ALA A CA 1
ATOM 932 C C . ALA A 1 111 ? -11.903 -3.027 10.797 1.00 95.56 111 ALA A C 1
ATOM 934 O O . ALA A 1 111 ? -11.669 -3.235 9.607 1.00 95.56 111 ALA A O 1
ATOM 935 N N . SER A 1 112 ? -12.813 -2.135 11.197 1.00 92.81 112 SER A N 1
ATOM 936 C CA . SER A 1 112 ? -13.621 -1.355 10.257 1.00 92.81 112 SER A CA 1
ATOM 937 C C . SER A 1 112 ? -12.779 -0.374 9.435 1.00 92.81 112 SER A C 1
ATOM 939 O O . SER A 1 112 ? -12.999 -0.244 8.230 1.00 92.81 112 SER A O 1
ATOM 941 N N . ALA A 1 113 ? -11.814 0.310 10.054 1.00 92.06 113 ALA A N 1
ATOM 942 C CA . ALA A 1 113 ? -10.914 1.228 9.361 1.00 92.06 113 ALA A CA 1
ATOM 943 C C . ALA A 1 113 ? -10.042 0.489 8.330 1.00 92.06 113 ALA A C 1
ATOM 945 O O . ALA A 1 113 ? -9.942 0.914 7.175 1.00 92.06 113 ALA A O 1
ATOM 946 N N . GLU A 1 114 ? -9.475 -0.659 8.710 1.00 93.56 114 GLU A N 1
ATOM 947 C CA . GLU A 1 114 ? -8.696 -1.505 7.803 1.00 93.56 114 GLU A CA 1
ATOM 948 C C . GLU A 1 114 ? -9.543 -2.023 6.630 1.00 93.56 114 GLU A C 1
ATOM 950 O O . GLU A 1 114 ? -9.077 -2.019 5.489 1.00 93.56 114 GLU A O 1
ATOM 955 N N . GLU A 1 115 ? -10.793 -2.434 6.870 1.00 92.19 115 GLU A N 1
ATOM 956 C CA . GLU A 1 115 ? -11.698 -2.903 5.814 1.00 92.19 115 GLU A CA 1
ATOM 957 C C . GLU A 1 115 ? -11.995 -1.798 4.790 1.00 92.19 115 GLU A C 1
ATOM 959 O O . GLU A 1 115 ? -11.985 -2.034 3.576 1.00 92.19 115 GLU A O 1
ATOM 964 N N . MET A 1 116 ? -12.229 -0.574 5.265 1.00 89.69 116 MET A N 1
ATOM 965 C CA . MET A 1 116 ? -12.457 0.583 4.404 1.00 89.69 116 MET A CA 1
ATOM 966 C C . MET A 1 116 ? -11.249 0.876 3.512 1.00 89.69 116 MET A C 1
ATOM 968 O O . MET A 1 116 ? -11.404 1.028 2.298 1.00 89.69 116 MET A O 1
ATOM 972 N N . VAL A 1 117 ? -10.045 0.908 4.086 1.00 90.12 117 VAL A N 1
ATOM 973 C CA . VAL A 1 117 ? -8.808 1.140 3.325 1.00 90.12 117 VAL A CA 1
ATOM 974 C C . VAL A 1 117 ? -8.534 -0.009 2.354 1.00 90.12 117 VAL A C 1
ATOM 976 O O . VAL A 1 117 ? -8.184 0.230 1.197 1.00 90.12 117 VAL A O 1
ATOM 979 N N . LEU A 1 118 ? -8.798 -1.256 2.749 1.00 90.44 118 LEU A N 1
ATOM 980 C CA . LEU A 1 118 ? -8.650 -2.420 1.877 1.00 90.44 118 LEU A CA 1
ATOM 981 C C . LEU A 1 118 ? -9.549 -2.341 0.636 1.00 90.44 118 LEU A C 1
ATOM 983 O O . LEU A 1 118 ? -9.098 -2.636 -0.475 1.00 90.44 118 LEU A O 1
ATOM 987 N N . LYS A 1 119 ? -10.809 -1.920 0.801 1.00 87.81 119 LYS A N 1
ATOM 988 C CA . LYS A 1 119 ? -11.729 -1.696 -0.327 1.00 87.81 119 LYS A CA 1
ATOM 989 C C . LYS A 1 119 ? -11.171 -0.653 -1.292 1.00 87.81 119 LYS A C 1
ATOM 991 O O . LYS A 1 119 ? -11.250 -0.836 -2.505 1.00 87.81 119 LYS A O 1
ATOM 996 N N . LEU A 1 120 ? -10.556 0.404 -0.769 1.00 85.31 120 LEU A N 1
ATOM 997 C CA . LEU A 1 120 ? -9.961 1.457 -1.585 1.00 85.31 120 LEU A CA 1
ATOM 998 C C . LEU A 1 120 ? -8.705 0.993 -2.325 1.00 85.31 120 LEU A C 1
ATOM 1000 O O . LEU A 1 120 ? -8.579 1.294 -3.513 1.00 85.31 120 LEU A O 1
ATOM 1004 N N . LEU A 1 121 ? -7.837 0.205 -1.685 1.00 87.12 121 LEU A N 1
ATOM 1005 C CA . LEU A 1 121 ? -6.642 -0.391 -2.300 1.00 87.12 121 LEU A CA 1
ATOM 1006 C C . LEU A 1 121 ? -6.973 -1.329 -3.462 1.00 87.12 121 LEU A C 1
ATOM 1008 O O . LEU A 1 121 ? -6.243 -1.369 -4.457 1.00 87.12 121 LEU A O 1
ATOM 1012 N N . LYS A 1 122 ? -8.088 -2.055 -3.347 1.00 83.06 122 LYS A N 1
ATOM 1013 C CA . LYS A 1 122 ? -8.637 -2.918 -4.404 1.00 83.06 122 LYS A CA 1
ATOM 1014 C C . LYS A 1 122 ? -9.463 -2.151 -5.439 1.00 83.06 122 LYS A C 1
ATOM 1016 O O . LYS A 1 122 ? -9.902 -2.722 -6.432 1.00 83.06 122 LYS A O 1
ATOM 1021 N N . SER A 1 123 ? -9.681 -0.855 -5.239 1.00 72.31 123 SER A N 1
ATOM 1022 C CA . SER A 1 123 ? -10.392 -0.007 -6.188 1.00 72.31 123 SER A CA 1
ATOM 1023 C C . SER A 1 123 ? -9.416 0.812 -7.039 1.00 72.31 123 SER A C 1
ATOM 1025 O O . SER A 1 123 ? -8.272 1.094 -6.672 1.00 72.31 123 SER A O 1
ATOM 1027 N N . THR A 1 124 ? -9.878 1.250 -8.208 1.00 60.06 124 THR A N 1
ATOM 1028 C CA . THR A 1 124 ? -9.122 2.170 -9.077 1.00 60.06 124 THR A CA 1
ATOM 1029 C C . THR A 1 124 ? -9.040 3.589 -8.486 1.00 60.06 124 THR A C 1
ATOM 1031 O O . THR A 1 124 ? -8.292 4.420 -8.993 1.00 60.06 124 THR A O 1
ATOM 1034 N N . LEU A 1 125 ? -9.795 3.872 -7.415 1.00 53.53 125 LEU A N 1
ATOM 1035 C CA . LEU A 1 125 ? -10.029 5.213 -6.867 1.00 53.53 125 LEU A CA 1
ATOM 1036 C C . LEU A 1 125 ? -8.939 5.712 -5.912 1.00 53.53 125 LEU A C 1
ATOM 1038 O O . LEU A 1 125 ? -8.994 6.869 -5.505 1.00 53.53 125 LEU A O 1
ATOM 1042 N N . PHE A 1 126 ? -7.937 4.889 -5.584 1.00 50.31 126 PHE A N 1
ATOM 1043 C CA . PHE A 1 126 ? -6.885 5.276 -4.636 1.00 50.31 126 PHE A CA 1
ATOM 1044 C C . PHE A 1 126 ? -6.131 6.560 -5.055 1.00 50.31 126 PHE A C 1
ATOM 1046 O O . PHE A 1 126 ? -5.683 7.312 -4.206 1.00 50.31 126 PHE A O 1
ATOM 1053 N N . VAL A 1 127 ? -6.062 6.877 -6.356 1.00 44.28 127 VAL A N 1
ATOM 1054 C CA . VAL A 1 127 ? -5.172 7.928 -6.900 1.00 44.28 127 VAL A CA 1
ATOM 1055 C C . VAL A 1 127 ? -5.784 9.346 -6.918 1.00 44.28 127 VAL A C 1
ATOM 1057 O O . VAL A 1 127 ? -5.150 10.256 -7.435 1.00 44.28 127 VAL A O 1
ATOM 1060 N N . LYS A 1 128 ? -7.012 9.598 -6.427 1.00 41.06 128 LYS A N 1
ATOM 1061 C CA . LYS A 1 128 ? -7.674 10.901 -6.708 1.00 41.06 128 LYS A CA 1
ATOM 1062 C C . LYS A 1 128 ? -8.325 11.688 -5.573 1.00 41.06 128 LYS A C 1
ATOM 1064 O O . LYS A 1 128 ? -8.889 12.737 -5.869 1.00 41.06 128 LYS A O 1
ATOM 1069 N N . LEU A 1 129 ? -8.259 11.284 -4.307 1.00 41.69 129 LEU A N 1
ATOM 1070 C CA . LEU A 1 129 ? -9.004 12.008 -3.262 1.00 41.69 129 LEU A CA 1
ATOM 1071 C C . LEU A 1 129 ? -8.165 12.415 -2.035 1.00 41.69 129 LEU A C 1
ATOM 1073 O O . LEU A 1 1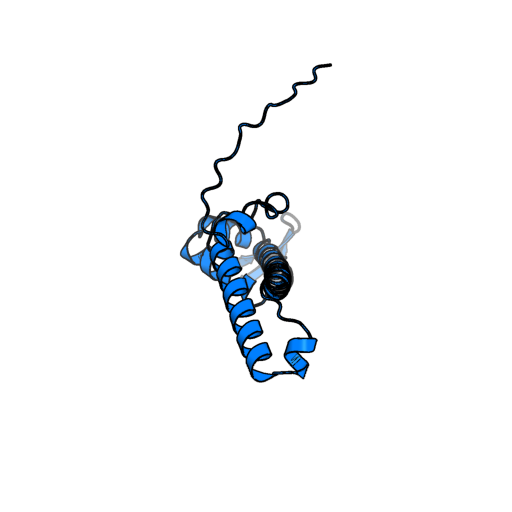29 ? -8.397 11.890 -0.949 1.00 41.69 129 LEU A O 1
ATOM 1077 N N . PRO A 1 130 ? -7.283 13.426 -2.156 1.00 40.84 130 PRO A N 1
ATOM 1078 C CA . PRO A 1 130 ? -6.845 14.185 -0.988 1.00 40.84 130 PRO A CA 1
ATOM 1079 C C . PRO A 1 130 ? -7.893 15.227 -0.536 1.00 40.84 130 PRO A C 1
ATOM 1081 O O . PRO A 1 130 ? -7.925 15.581 0.634 1.00 40.84 130 PRO A O 1
ATOM 1084 N N . ALA A 1 131 ? -8.812 15.679 -1.408 1.00 39.59 131 ALA A N 1
ATOM 1085 C CA . ALA A 1 131 ? -9.649 16.859 -1.117 1.00 39.59 131 ALA A CA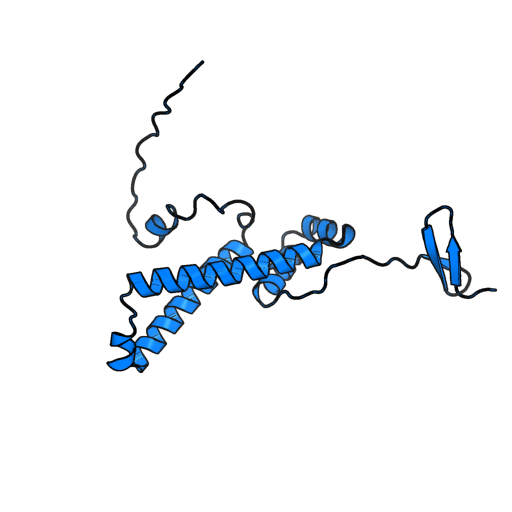 1
ATOM 1086 C C . ALA A 1 131 ? -11.149 16.608 -0.822 1.00 39.59 131 ALA A C 1
ATOM 1088 O O . ALA A 1 131 ? -11.796 17.456 -0.219 1.00 39.59 131 ALA A O 1
ATOM 1089 N N . ILE A 1 132 ? -11.740 15.467 -1.209 1.00 43.66 132 ILE A N 1
ATOM 1090 C CA . ILE A 1 132 ? -13.214 15.262 -1.132 1.00 43.66 132 ILE A CA 1
ATOM 1091 C C . ILE A 1 132 ? -13.629 14.384 0.076 1.00 43.66 132 ILE A C 1
ATOM 1093 O O . ILE A 1 132 ? -14.811 14.166 0.349 1.00 43.66 132 ILE A O 1
ATOM 1097 N N . ARG A 1 133 ? -12.669 13.889 0.871 1.00 47.22 133 ARG A N 1
ATOM 1098 C CA . ARG A 1 133 ? -12.936 12.904 1.938 1.00 47.22 133 ARG A CA 1
ATOM 1099 C C . ARG A 1 133 ? -13.747 13.410 3.135 1.00 47.22 133 ARG A C 1
ATOM 1101 O O . ARG A 1 133 ? -14.281 12.579 3.863 1.00 47.22 133 ARG A O 1
ATOM 1108 N N . PHE A 1 134 ? -13.925 14.720 3.299 1.00 47.53 134 PHE A N 1
ATOM 1109 C CA . PHE A 1 134 ? -14.726 15.275 4.397 1.00 47.53 134 PHE A CA 1
ATOM 1110 C C . PHE A 1 134 ? -16.243 15.068 4.241 1.00 47.53 134 PHE A C 1
ATOM 1112 O O . PHE A 1 134 ? -16.958 15.127 5.237 1.00 47.53 134 PHE A O 1
ATOM 1119 N N . HIS A 1 135 ? -16.758 14.802 3.032 1.00 44.62 135 HIS A N 1
ATOM 1120 C CA . HIS A 1 135 ? -18.214 14.767 2.795 1.00 44.62 135 HIS A CA 1
ATOM 1121 C C . HIS A 1 135 ? -18.802 13.387 2.467 1.00 44.62 135 HIS A C 1
ATOM 1123 O O . HIS A 1 135 ? -19.977 13.144 2.724 1.00 44.62 135 HIS A O 1
ATOM 1129 N N . ILE A 1 136 ? -18.016 12.444 1.941 1.00 45.22 136 ILE A N 1
ATOM 1130 C CA . ILE A 1 136 ? -18.558 11.123 1.555 1.00 45.22 136 ILE A CA 1
ATOM 1131 C C . ILE A 1 136 ? -18.685 10.193 2.780 1.00 45.22 136 ILE A C 1
ATOM 1133 O O . ILE A 1 136 ? -19.579 9.352 2.853 1.00 45.22 136 ILE A O 1
ATOM 1137 N N . LEU A 1 137 ? -17.844 10.394 3.797 1.00 40.66 137 LEU A N 1
ATOM 1138 C CA . LEU A 1 137 ? -17.814 9.577 5.014 1.00 40.66 137 LEU A CA 1
ATOM 1139 C C . LEU A 1 137 ? -18.945 9.880 6.010 1.00 40.66 137 LEU A C 1
ATOM 1141 O O . LEU A 1 137 ? -19.266 9.037 6.845 1.00 40.66 137 LEU A O 1
ATOM 1145 N N . THR A 1 138 ? -19.596 11.041 5.913 1.00 41.59 138 THR A N 1
ATOM 1146 C CA . THR A 1 138 ? -20.810 11.336 6.694 1.00 41.59 138 THR A CA 1
ATOM 1147 C C . THR A 1 138 ? -22.034 10.603 6.140 1.00 41.59 138 THR A C 1
ATOM 1149 O O . THR A 1 138 ? -22.906 10.217 6.912 1.00 41.59 138 THR A O 1
ATOM 1152 N N . SER A 1 139 ? -22.066 10.334 4.830 1.00 43.41 139 SER A N 1
ATOM 1153 C CA . SER A 1 139 ? -23.215 9.711 4.154 1.00 43.41 139 SER A CA 1
ATOM 1154 C C . SER A 1 139 ? -23.221 8.180 4.230 1.00 43.41 139 SER A C 1
ATOM 1156 O O . SER A 1 139 ? -24.277 7.568 4.129 1.00 43.41 139 SER A O 1
ATOM 1158 N N . PHE A 1 140 ? -22.061 7.541 4.416 1.00 41.91 140 PHE A N 1
ATOM 1159 C CA . PHE A 1 140 ? -21.979 6.073 4.485 1.00 41.91 140 PHE A CA 1
ATOM 1160 C C . PHE A 1 140 ? -22.170 5.514 5.906 1.00 41.91 140 PHE A C 1
ATOM 1162 O O . PHE A 1 140 ? -22.527 4.353 6.069 1.00 41.91 140 PHE A O 1
ATOM 1169 N N . LEU A 1 141 ? -21.959 6.340 6.938 1.00 40.78 141 LEU A N 1
ATOM 1170 C C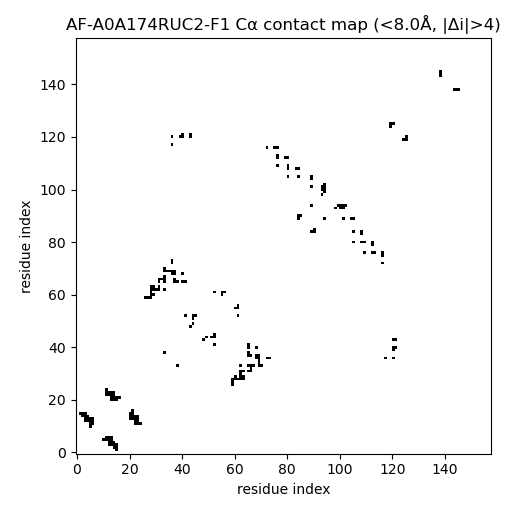A . LEU A 1 141 ? -22.144 5.966 8.349 1.00 40.78 141 LEU A CA 1
ATOM 1171 C C . LEU A 1 141 ? -23.548 6.277 8.887 1.00 40.78 141 LEU A C 1
ATOM 1173 O O . LEU A 1 141 ? -23.960 5.700 9.888 1.00 40.78 141 LEU A O 1
ATOM 1177 N N . VAL A 1 142 ? -24.299 7.160 8.228 1.00 37.78 142 VAL A N 1
ATOM 1178 C CA . VAL A 1 142 ? -25.681 7.486 8.588 1.00 37.78 142 VAL A CA 1
ATOM 1179 C C . VAL A 1 142 ? -26.529 7.162 7.371 1.00 37.78 142 VAL A C 1
ATOM 1181 O O . VAL A 1 142 ? -26.423 7.855 6.370 1.00 37.78 142 VAL A O 1
ATOM 1184 N N . GLY A 1 143 ? -27.351 6.111 7.432 1.00 36.66 143 GLY A N 1
ATOM 1185 C CA . GLY A 1 143 ? -28.262 5.688 6.358 1.00 36.66 143 GLY A CA 1
ATOM 1186 C C . GLY A 1 143 ? -29.378 6.696 6.044 1.00 36.66 143 GLY A C 1
ATOM 1187 O O . GLY A 1 143 ? -30.556 6.357 6.085 1.00 36.66 143 GLY A O 1
ATOM 1188 N N . LYS A 1 144 ? -29.025 7.949 5.752 1.00 35.66 144 LYS A N 1
ATOM 1189 C CA . LYS A 1 144 ? -29.913 9.001 5.269 1.00 35.66 144 LYS A CA 1
ATOM 1190 C C . LYS A 1 144 ? -29.447 9.425 3.886 1.00 35.66 144 LYS A C 1
ATOM 1192 O O . LYS A 1 144 ? -28.380 10.006 3.719 1.00 35.66 144 LYS A O 1
ATOM 1197 N N . LEU A 1 145 ? -30.304 9.157 2.909 1.00 34.03 145 LEU A N 1
ATOM 1198 C CA . LEU A 1 145 ? -30.271 9.756 1.585 1.00 34.03 145 LEU A CA 1
ATOM 1199 C C . LEU A 1 145 ? -30.438 11.281 1.756 1.00 34.03 145 LEU A C 1
ATOM 1201 O O . LEU A 1 145 ? -31.557 11.783 1.838 1.00 34.03 145 LEU A O 1
ATOM 1205 N N . VAL A 1 146 ? -29.343 12.029 1.898 1.00 36.50 146 VAL A N 1
ATOM 1206 C CA . VAL A 1 146 ? -29.398 13.495 1.834 1.00 36.50 146 VAL A CA 1
ATOM 1207 C C . VAL A 1 146 ? -29.309 13.875 0.363 1.00 36.50 146 VAL A C 1
ATOM 1209 O O . VAL A 1 146 ? -28.258 13.770 -0.265 1.00 36.50 146 VAL A O 1
ATOM 1212 N N . VAL A 1 147 ? -30.449 14.272 -0.196 1.00 38.34 147 VAL A N 1
ATOM 1213 C CA . VAL A 1 147 ? -30.544 14.885 -1.523 1.00 38.34 147 VAL A CA 1
ATOM 1214 C C . VAL A 1 147 ? -29.721 16.179 -1.507 1.00 38.34 147 VAL A C 1
ATOM 1216 O O . VAL A 1 147 ? -30.023 17.104 -0.755 1.00 38.34 147 VAL A O 1
ATOM 1219 N N . LEU A 1 148 ? -28.658 16.228 -2.312 1.00 32.69 148 LEU A N 1
ATOM 1220 C CA . LEU A 1 148 ? -27.831 17.419 -2.534 1.00 32.69 148 LEU A CA 1
ATOM 1221 C C . LEU A 1 148 ? -28.676 18.563 -3.132 1.00 32.69 148 LEU A C 1
ATOM 1223 O O . LEU A 1 148 ? -29.368 18.326 -4.125 1.00 32.69 148 LEU A O 1
ATOM 1227 N N . PRO A 1 149 ? -28.601 19.810 -2.628 1.00 29.70 149 PRO A N 1
ATOM 1228 C CA . PRO A 1 149 ? -29.098 20.960 -3.375 1.00 29.70 149 PRO A CA 1
ATOM 1229 C C . PRO A 1 149 ? -28.136 21.307 -4.531 1.00 29.70 149 PRO A C 1
ATOM 1231 O O . PRO A 1 149 ? -26.925 21.089 -4.419 1.00 29.70 149 PRO A O 1
ATOM 1234 N N . PRO A 1 150 ? -28.640 21.855 -5.654 1.00 33.44 150 PRO A N 1
ATOM 1235 C CA . PRO A 1 150 ? -27.815 22.163 -6.815 1.00 33.44 150 PRO A CA 1
ATOM 1236 C C . PRO A 1 150 ? -26.883 23.344 -6.515 1.00 33.44 150 PRO A C 1
ATOM 1238 O O . PRO A 1 150 ? -27.323 24.422 -6.113 1.00 33.44 150 PRO A O 1
ATOM 1241 N N . PHE A 1 151 ? -25.583 23.147 -6.746 1.00 35.00 151 PHE A N 1
ATOM 1242 C CA . PHE A 1 151 ? -24.569 24.200 -6.709 1.00 35.00 151 PHE A CA 1
ATOM 1243 C C . PHE A 1 151 ? -24.923 25.307 -7.719 1.00 35.00 151 PHE A C 1
ATOM 1245 O O . PHE A 1 151 ? -24.803 25.119 -8.930 1.00 35.00 151 PHE A O 1
ATOM 1252 N N . ARG A 1 152 ? -25.330 26.490 -7.238 1.00 33.81 152 ARG A N 1
ATOM 1253 C CA . ARG A 1 152 ? -25.342 27.712 -8.055 1.00 33.81 152 ARG A CA 1
ATOM 1254 C C . ARG A 1 152 ? -23.906 28.215 -8.192 1.00 33.81 152 ARG A C 1
ATOM 1256 O O . ARG A 1 152 ? -23.363 28.814 -7.269 1.00 33.81 152 ARG A O 1
ATOM 1263 N N . GLY A 1 153 ? -23.298 27.961 -9.348 1.00 34.22 153 GLY A N 1
ATOM 1264 C CA . GLY A 1 153 ? -22.021 28.552 -9.732 1.00 34.22 153 GLY A CA 1
ATOM 1265 C C . GLY A 1 153 ? -22.149 30.066 -9.906 1.00 34.22 153 GLY A C 1
ATOM 1266 O O . GLY A 1 153 ? -22.904 30.538 -10.755 1.00 34.22 153 GLY A O 1
ATOM 1267 N N . ALA A 1 154 ? -21.397 30.830 -9.116 1.00 35.53 154 ALA A N 1
ATOM 1268 C CA . ALA A 1 154 ? -21.149 32.237 -9.388 1.00 35.53 154 ALA A CA 1
ATOM 1269 C C . ALA A 1 154 ? -20.013 32.337 -10.416 1.00 35.53 154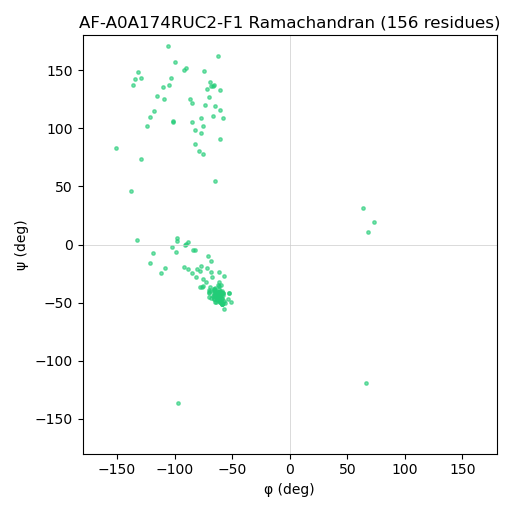 ALA A C 1
ATOM 1271 O O . ALA A 1 154 ? -18.835 32.230 -10.086 1.00 35.53 154 ALA A O 1
ATOM 1272 N N . ILE A 1 155 ? -20.387 32.530 -11.680 1.00 42.25 155 ILE A N 1
ATOM 1273 C CA . ILE A 1 155 ? -19.490 33.007 -12.733 1.00 42.25 155 ILE A CA 1
ATOM 1274 C C . ILE A 1 155 ? -19.123 34.454 -12.374 1.00 42.25 155 ILE A C 1
ATOM 1276 O O . ILE A 1 155 ? -19.971 35.340 -12.466 1.00 42.25 155 ILE A O 1
ATOM 1280 N N . ARG A 1 156 ? -17.873 34.718 -11.987 1.00 33.84 156 ARG A N 1
ATOM 1281 C CA . ARG A 1 156 ? -17.287 36.059 -12.126 1.00 33.84 156 ARG A CA 1
ATOM 1282 C C . ARG A 1 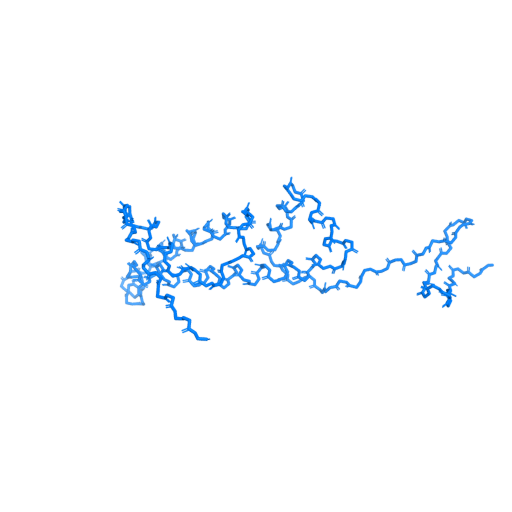156 ? -16.380 36.045 -13.349 1.00 33.84 156 ARG A C 1
ATOM 1284 O O . ARG A 1 156 ? -15.305 35.460 -13.319 1.00 33.84 156 ARG A O 1
ATOM 1291 N N . ARG A 1 157 ? -16.866 36.663 -14.427 1.00 34.38 157 ARG A N 1
ATOM 1292 C CA . ARG A 1 157 ? -16.028 37.197 -15.504 1.00 34.38 157 ARG A CA 1
ATOM 1293 C C . ARG A 1 157 ? -15.327 38.442 -14.964 1.00 34.38 157 ARG A C 1
ATOM 1295 O O . ARG A 1 157 ? -16.019 39.262 -14.368 1.00 34.38 157 ARG A O 1
ATOM 1302 N N . PHE A 1 158 ? -14.027 38.560 -15.192 1.00 47.69 158 PHE A N 1
ATOM 1303 C CA . PHE A 1 158 ? -13.371 39.710 -15.818 1.00 47.69 158 PHE A CA 1
ATOM 1304 C C . PHE A 1 158 ? -12.068 39.207 -16.432 1.00 47.69 158 PHE A C 1
ATOM 1306 O O . PHE A 1 158 ? -11.398 38.393 -15.758 1.00 47.69 158 PHE A O 1
#

Foldseek 3Di:
DDQKDADPVVRWIWGDDPPDTDTPDDQPADDQPADDLLVLLLVLCVPPVVVVNVVCVVNNNSRVVSNVRRVVLVVQLVVQLVVQCVVVVLDVVCCVVPVPVSVVSSVVSSVVSNVVSSVCSNDPNVPDDPPPVVPPVVCVVDVDPDDDDDDDDDDDDD

Mean predicted aligned error: 12.0 Å